Protein AF-A0A935UKF0-F1 (afdb_monomer_lite)

Structure (mmCIF, N/CA/C/O backbone):
data_AF-A0A935UKF0-F1
#
_entry.id   AF-A0A935UKF0-F1
#
loop_
_atom_site.group_PDB
_atom_site.id
_atom_site.type_symbol
_atom_site.label_atom_id
_atom_site.label_alt_id
_atom_site.label_comp_id
_atom_site.label_asym_id
_atom_site.label_entity_id
_atom_site.label_seq_id
_atom_site.pdbx_PDB_ins_code
_atom_site.Cartn_x
_atom_site.Cartn_y
_atom_site.Cartn_z
_atom_site.occupancy
_atom_site.B_iso_or_equiv
_atom_site.auth_seq_id
_atom_site.auth_comp_id
_atom_site.auth_asym_id
_atom_site.auth_atom_id
_atom_site.pdbx_PDB_model_num
ATOM 1 N N . MET A 1 1 ? -25.112 -33.220 11.687 1.00 49.53 1 MET A N 1
ATOM 2 C CA . MET A 1 1 ? -23.723 -33.730 11.800 1.00 49.53 1 MET A CA 1
ATOM 3 C C . MET A 1 1 ? -22.913 -33.576 10.509 1.00 49.53 1 MET A C 1
ATOM 5 O O . MET A 1 1 ? -21.851 -32.981 10.570 1.00 49.53 1 MET A O 1
ATOM 9 N N . LYS A 1 2 ? -23.412 -33.988 9.329 1.00 42.06 2 LYS A N 1
ATOM 10 C CA . LYS A 1 2 ? -22.682 -33.832 8.045 1.00 42.06 2 LYS A CA 1
ATOM 11 C C . LYS A 1 2 ? -22.364 -32.373 7.648 1.00 42.06 2 LYS A C 1
ATOM 13 O O . LYS A 1 2 ? -21.306 -32.111 7.097 1.00 42.06 2 LYS A O 1
ATOM 18 N N . LYS A 1 3 ? -23.234 -31.410 7.989 1.00 45.66 3 LYS A N 1
ATOM 19 C CA . LYS A 1 3 ? -23.000 -29.974 7.721 1.00 45.66 3 LYS A CA 1
ATOM 20 C C . LYS A 1 3 ? -21.900 -29.343 8.595 1.00 45.66 3 LYS A C 1
ATOM 22 O O . LYS A 1 3 ? -21.241 -28.425 8.132 1.00 45.66 3 LYS A O 1
ATOM 27 N N . LEU A 1 4 ? -21.671 -29.855 9.813 1.00 49.69 4 LEU A N 1
ATOM 28 C CA . LEU A 1 4 ? -20.559 -29.408 10.669 1.00 49.69 4 LEU A CA 1
ATOM 29 C C . LEU A 1 4 ? -19.213 -29.979 10.201 1.00 49.69 4 LEU A C 1
ATOM 31 O O . LEU A 1 4 ? -18.204 -29.288 10.272 1.00 49.69 4 LEU A O 1
ATOM 35 N N . ALA A 1 5 ? -19.203 -31.204 9.667 1.00 51.34 5 ALA A N 1
ATOM 36 C CA . ALA A 1 5 ? -17.989 -31.825 9.138 1.00 51.34 5 ALA A CA 1
ATOM 37 C C . ALA A 1 5 ? -17.421 -31.063 7.924 1.00 51.34 5 ALA A C 1
ATOM 39 O O . ALA A 1 5 ? -16.214 -30.871 7.835 1.00 51.34 5 ALA A O 1
ATOM 40 N N . ASN A 1 6 ? -18.283 -30.544 7.040 1.00 47.84 6 ASN A N 1
ATOM 41 C CA . ASN A 1 6 ? -17.842 -29.741 5.892 1.00 47.84 6 ASN A CA 1
ATOM 42 C C . ASN A 1 6 ? -17.258 -28.375 6.297 1.00 47.84 6 ASN 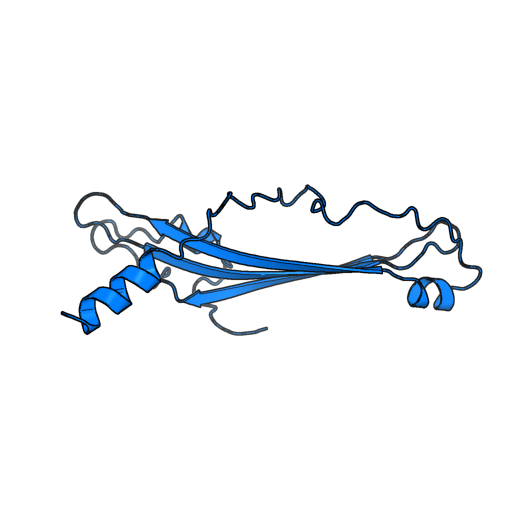A C 1
ATOM 44 O O . ASN A 1 6 ? -16.395 -27.857 5.595 1.00 47.84 6 ASN A O 1
ATOM 48 N N . LEU A 1 7 ? -17.691 -27.807 7.429 1.00 48.62 7 LEU A N 1
ATOM 49 C CA . LEU A 1 7 ? -17.142 -26.553 7.952 1.00 48.62 7 LEU A CA 1
ATOM 50 C C . LEU A 1 7 ? -15.739 -26.758 8.551 1.00 48.62 7 LEU A C 1
ATOM 52 O O . LEU A 1 7 ? -14.872 -25.906 8.383 1.00 48.62 7 LEU A O 1
ATOM 56 N N . LEU A 1 8 ? -15.486 -27.915 9.176 1.00 50.19 8 LEU A N 1
ATOM 57 C CA . LEU A 1 8 ? -14.157 -28.278 9.681 1.00 50.19 8 LEU A CA 1
ATOM 58 C C . LEU A 1 8 ? -13.141 -28.558 8.563 1.00 50.19 8 LEU A C 1
ATOM 60 O O . LEU A 1 8 ? -11.967 -28.232 8.718 1.00 50.19 8 LEU A O 1
ATOM 64 N N . ILE A 1 9 ? -13.577 -29.113 7.429 1.00 53.03 9 ILE A N 1
ATOM 65 C CA . ILE A 1 9 ? -12.684 -29.403 6.294 1.00 53.03 9 ILE A CA 1
ATOM 66 C C . ILE A 1 9 ? -12.180 -28.106 5.636 1.00 53.03 9 ILE A C 1
ATOM 68 O O . ILE A 1 9 ? -11.014 -28.038 5.249 1.00 53.03 9 ILE A O 1
ATOM 72 N N . LEU A 1 10 ? -12.998 -27.044 5.594 1.00 49.62 10 LEU A N 1
ATOM 73 C CA . LEU A 1 10 ? -12.545 -25.725 5.128 1.00 49.62 10 LEU A CA 1
ATOM 74 C C . LEU A 1 10 ? -11.525 -25.066 6.073 1.00 49.62 10 LEU A C 1
ATOM 76 O O . LEU A 1 10 ? -10.659 -24.342 5.594 1.00 49.62 10 LEU A O 1
ATOM 80 N N . LEU A 1 11 ? -11.582 -25.331 7.385 1.00 50.59 11 LEU A N 1
ATOM 81 C CA . LEU A 1 11 ? -10.590 -24.815 8.341 1.00 50.59 11 LEU A CA 1
ATOM 82 C C . LEU A 1 11 ? -9.249 -25.568 8.295 1.00 50.59 11 LEU A C 1
ATOM 84 O O . LEU A 1 11 ? -8.231 -25.007 8.685 1.00 50.59 11 LEU A O 1
ATOM 88 N N . SER A 1 12 ? -9.230 -26.816 7.818 1.00 47.66 12 SER A N 1
ATOM 89 C CA . SER A 1 12 ? -8.003 -27.628 7.713 1.00 47.66 12 SER A CA 1
ATOM 90 C C . SER A 1 12 ? -7.153 -27.355 6.463 1.00 47.66 12 SER A C 1
ATOM 92 O O . SER A 1 12 ? -6.087 -27.942 6.305 1.00 47.66 12 SER A O 1
ATOM 94 N N . LEU A 1 13 ? -7.609 -26.461 5.582 1.00 46.12 13 LEU A N 1
ATOM 95 C CA . LEU A 1 13 ? -6.901 -26.003 4.382 1.00 46.12 13 LEU A CA 1
ATOM 96 C C . LEU A 1 13 ? -6.170 -24.675 4.627 1.00 46.12 13 LEU A C 1
ATOM 98 O O . LEU A 1 13 ? -6.063 -23.851 3.723 1.00 46.12 13 LEU A O 1
ATOM 102 N N . SER A 1 14 ? -5.662 -24.442 5.838 1.00 48.00 14 SER A N 1
ATOM 103 C CA . SER A 1 14 ? -4.669 -23.394 6.052 1.00 48.00 14 SER A CA 1
ATOM 104 C C . SER A 1 14 ? -3.390 -23.809 5.315 1.00 48.00 14 SER A C 1
ATOM 106 O O . SER A 1 14 ? -2.728 -24.761 5.738 1.00 48.00 14 SER A O 1
ATOM 108 N N . PRO A 1 15 ? -3.003 -23.153 4.201 1.00 51.44 15 PRO A N 1
ATOM 109 C CA . PRO A 1 15 ? -1.641 -23.322 3.737 1.00 51.44 15 PRO A CA 1
ATOM 110 C C . PRO A 1 15 ? -0.746 -22.875 4.892 1.00 51.44 15 PRO A C 1
ATOM 112 O O . PRO A 1 15 ? -1.078 -21.934 5.614 1.00 51.44 15 PRO A O 1
ATOM 115 N N . PHE A 1 16 ? 0.371 -23.560 5.096 1.00 44.97 16 PHE A N 1
ATOM 116 C CA . PHE A 1 16 ? 1.455 -23.036 5.908 1.00 44.97 16 PHE A CA 1
ATOM 117 C C . PHE A 1 16 ? 1.824 -21.666 5.326 1.00 44.97 16 PHE A C 1
ATOM 119 O O . PHE A 1 16 ? 2.534 -21.580 4.325 1.00 44.97 16 PHE A O 1
ATOM 126 N N . ILE A 1 17 ? 1.266 -20.594 5.894 1.00 43.56 17 ILE A N 1
ATOM 127 C CA . ILE A 1 17 ? 1.603 -19.223 5.537 1.00 43.56 17 ILE A CA 1
ATOM 128 C C . ILE A 1 17 ? 2.983 -18.998 6.149 1.00 43.56 17 ILE A C 1
ATOM 130 O O . ILE A 1 17 ? 3.121 -18.452 7.240 1.00 43.56 17 ILE A O 1
ATOM 134 N N . SER A 1 18 ? 4.029 -19.471 5.467 1.00 52.28 18 SER A N 1
ATOM 135 C CA . SER A 1 18 ? 5.337 -18.845 5.613 1.00 52.28 18 SER A CA 1
ATOM 136 C C . SER A 1 18 ? 5.113 -17.368 5.341 1.00 52.28 18 SER A C 1
ATOM 138 O O . SER A 1 18 ? 4.559 -17.016 4.297 1.00 52.28 18 SER A O 1
ATOM 140 N N . ALA A 1 19 ? 5.488 -16.514 6.290 1.00 46.88 19 ALA A N 1
ATOM 141 C CA . ALA A 1 19 ? 5.460 -15.080 6.083 1.00 46.88 19 ALA A CA 1
ATOM 142 C C . ALA A 1 19 ? 6.248 -14.781 4.800 1.00 46.88 19 ALA A C 1
ATOM 144 O O . ALA A 1 19 ? 7.467 -14.939 4.761 1.00 46.88 19 ALA A O 1
ATOM 145 N N . GLN A 1 20 ? 5.547 -14.402 3.730 1.00 53.25 20 GLN A N 1
ATOM 146 C CA . GLN A 1 20 ? 6.170 -13.891 2.514 1.00 53.25 20 GLN A CA 1
ATOM 147 C C . GLN A 1 20 ? 6.585 -12.446 2.796 1.00 53.25 20 GLN A C 1
ATOM 149 O O . GLN A 1 20 ? 6.001 -11.493 2.281 1.00 53.25 20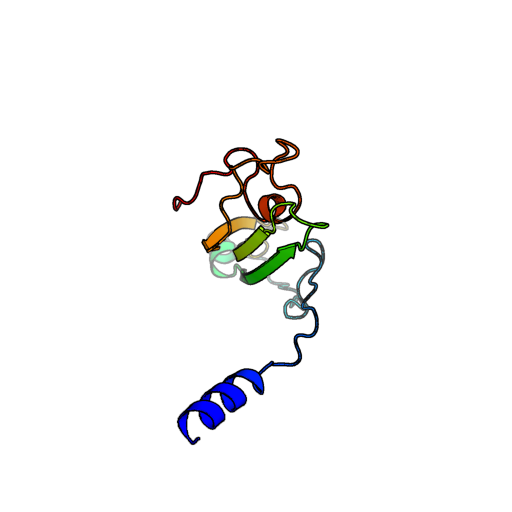 GLN A O 1
ATOM 154 N N . HIS A 1 21 ? 7.554 -12.283 3.697 1.00 46.34 21 HIS A N 1
ATOM 155 C CA . HIS A 1 21 ? 8.212 -11.007 3.914 1.00 46.34 21 HIS A CA 1
ATOM 156 C C . HIS A 1 21 ? 9.223 -10.826 2.790 1.00 46.34 21 HIS A C 1
ATOM 158 O O . HIS A 1 21 ? 10.318 -11.376 2.827 1.00 46.34 21 HIS A O 1
ATOM 164 N N . GLN A 1 22 ? 8.805 -10.106 1.756 1.00 51.03 22 GLN A N 1
ATOM 165 C CA . GLN A 1 22 ? 9.729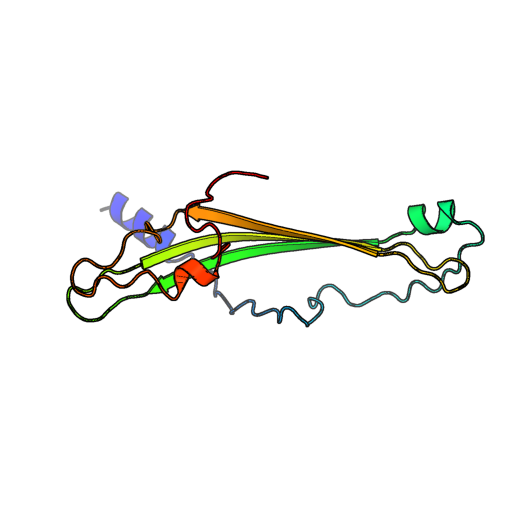 -9.506 0.810 1.00 51.03 22 GLN A CA 1
ATOM 166 C C . GLN A 1 22 ? 9.937 -8.066 1.274 1.00 51.03 22 GLN A C 1
ATOM 168 O O . GLN A 1 22 ? 8.994 -7.263 1.208 1.00 51.03 22 GLN A O 1
ATOM 173 N N . GLU A 1 23 ? 11.144 -7.768 1.763 1.00 51.00 23 GLU A N 1
ATOM 174 C CA . GLU A 1 23 ? 11.591 -6.402 2.041 1.00 51.00 23 GLU A CA 1
ATOM 175 C C . GLU A 1 23 ? 11.270 -5.523 0.828 1.00 51.00 23 GLU A C 1
ATOM 177 O O . GLU A 1 23 ? 11.528 -5.912 -0.312 1.00 51.00 23 GLU A O 1
ATOM 182 N N . VAL A 1 24 ? 10.712 -4.329 1.050 1.00 46.66 24 VAL A N 1
ATOM 183 C CA . VAL A 1 24 ? 10.351 -3.403 -0.046 1.00 46.66 24 VAL A CA 1
ATOM 184 C C . VAL A 1 24 ? 11.582 -3.047 -0.894 1.00 46.66 24 VAL A C 1
ATOM 186 O O . VAL A 1 24 ? 11.463 -2.793 -2.091 1.00 46.66 24 VAL A O 1
ATOM 189 N N . ASN A 1 25 ? 12.767 -3.090 -0.278 1.00 46.19 25 ASN A N 1
ATOM 190 C CA . ASN A 1 25 ? 14.051 -2.824 -0.918 1.00 46.19 25 ASN A CA 1
ATOM 191 C C . ASN A 1 25 ? 14.721 -4.072 -1.520 1.00 46.19 25 ASN A C 1
ATOM 193 O O . ASN A 1 25 ? 15.680 -3.931 -2.279 1.00 46.19 25 ASN A O 1
ATOM 197 N N . GLU A 1 26 ? 14.251 -5.284 -1.213 1.00 49.94 26 GLU A N 1
ATOM 198 C CA . GLU A 1 26 ? 14.796 -6.499 -1.815 1.00 49.94 26 GLU A CA 1
ATOM 199 C C . GLU A 1 26 ? 14.024 -6.855 -3.081 1.00 49.94 26 GLU A C 1
ATOM 201 O O . GLU A 1 26 ? 12.803 -7.025 -3.083 1.00 49.94 26 GLU A O 1
ATOM 206 N N . LYS A 1 27 ? 14.764 -7.043 -4.174 1.00 54.00 27 LYS A N 1
ATOM 207 C CA . LYS A 1 27 ? 14.214 -7.592 -5.414 1.00 54.00 27 LYS A CA 1
ATOM 208 C C . LYS A 1 27 ? 13.680 -9.009 -5.123 1.00 54.00 27 LYS A C 1
ATOM 210 O O . LYS A 1 27 ? 14.437 -9.809 -4.571 1.00 54.00 27 LYS A O 1
ATOM 215 N N . PRO A 1 28 ? 12.425 -9.353 -5.474 1.00 55.50 28 PRO A N 1
ATOM 216 C CA . PRO A 1 28 ? 11.866 -10.663 -5.145 1.00 55.50 28 PRO A CA 1
ATOM 217 C C . PRO A 1 28 ? 12.714 -11.809 -5.708 1.00 55.50 28 PRO A C 1
ATOM 219 O O . PRO A 1 28 ? 13.293 -11.683 -6.780 1.00 55.50 28 PRO A O 1
ATOM 222 N N . GLY A 1 29 ? 12.784 -12.957 -5.028 1.00 53.88 29 GLY A N 1
ATOM 223 C CA . GLY A 1 29 ? 13.657 -14.078 -5.436 1.00 53.88 29 GLY A CA 1
ATOM 224 C C . GLY A 1 29 ? 13.418 -14.631 -6.857 1.00 53.88 29 GLY A C 1
ATOM 225 O O . GLY A 1 29 ? 14.298 -15.266 -7.434 1.00 53.88 29 GLY A O 1
ATOM 226 N N . LEU A 1 30 ? 12.262 -14.333 -7.465 1.00 49.38 30 LEU A N 1
ATOM 227 C CA . LEU A 1 30 ? 11.945 -14.608 -8.877 1.00 49.38 30 LEU A CA 1
ATOM 228 C C . LEU A 1 30 ? 12.735 -13.733 -9.879 1.00 49.38 30 LEU A C 1
ATOM 230 O O . LEU A 1 30 ? 12.658 -13.956 -11.084 1.00 49.38 30 LEU A O 1
ATOM 234 N N . TRP A 1 31 ? 13.497 -12.751 -9.394 1.00 50.47 31 TRP A N 1
ATOM 235 C CA . TRP A 1 31 ? 14.115 -11.665 -10.158 1.00 50.47 31 TRP A CA 1
ATOM 236 C C . TRP A 1 31 ? 15.632 -11.801 -10.204 1.00 50.47 31 TRP A C 1
ATOM 238 O O . TRP A 1 31 ? 16.376 -10.827 -10.075 1.00 50.47 31 TRP A O 1
ATOM 248 N N . LYS A 1 32 ? 16.111 -13.030 -10.402 1.00 43.25 32 LYS A N 1
ATOM 249 C CA . LYS A 1 32 ? 17.495 -13.242 -10.815 1.00 43.25 32 LYS A CA 1
ATOM 250 C C . LYS A 1 32 ? 17.641 -12.632 -12.210 1.00 43.25 32 LYS A C 1
ATOM 252 O O . LYS A 1 32 ? 17.193 -13.216 -13.196 1.00 43.25 32 LYS A O 1
ATOM 257 N N . GLU A 1 33 ? 18.187 -11.420 -12.268 1.00 53.41 33 GLU A N 1
ATOM 258 C CA . GLU A 1 33 ? 18.473 -10.711 -13.512 1.00 53.41 33 GLU A CA 1
ATOM 259 C C . GLU A 1 33 ? 19.242 -11.641 -14.454 1.00 53.41 33 GLU A C 1
ATOM 261 O O . GLU A 1 33 ? 20.335 -12.115 -14.143 1.00 53.41 33 GLU A O 1
ATOM 266 N N . LYS A 1 34 ? 18.683 -11.890 -15.639 1.00 50.34 34 LYS A N 1
ATOM 267 C CA . LYS A 1 34 ? 19.544 -12.124 -16.794 1.00 50.34 34 LYS A CA 1
ATOM 268 C C . LYS A 1 34 ? 20.148 -10.766 -17.119 1.00 50.34 34 LYS A C 1
ATOM 270 O O . LYS A 1 34 ? 19.398 -9.852 -17.464 1.00 50.34 34 LYS A O 1
ATOM 275 N N . GLU A 1 35 ? 21.469 -10.635 -17.018 1.00 52.12 35 GLU A N 1
ATOM 276 C CA . GLU A 1 35 ? 22.170 -9.496 -17.607 1.00 52.12 35 GLU A CA 1
ATOM 277 C C . GLU A 1 35 ? 21.739 -9.386 -19.075 1.00 52.12 35 GLU A C 1
ATOM 279 O O . GLU A 1 35 ? 22.085 -10.216 -19.918 1.00 52.12 35 GLU A O 1
ATOM 284 N N . ASN A 1 36 ? 20.924 -8.382 -19.394 1.00 56.78 36 ASN A N 1
ATOM 285 C CA . ASN A 1 36 ? 20.573 -8.076 -20.772 1.00 56.78 36 ASN A CA 1
ATOM 286 C C . ASN A 1 36 ? 21.736 -7.285 -21.384 1.00 56.78 36 ASN A C 1
ATOM 288 O O . ASN A 1 36 ? 21.681 -6.062 -21.509 1.00 56.78 36 ASN A O 1
ATOM 292 N N . ILE A 1 37 ? 22.810 -7.993 -21.748 1.00 55.22 37 ILE A N 1
ATOM 293 C CA . ILE A 1 37 ? 24.006 -7.441 -22.411 1.00 55.22 37 ILE A CA 1
ATOM 294 C C . ILE A 1 37 ? 23.734 -7.187 -23.909 1.00 55.22 37 ILE A C 1
ATOM 296 O O . ILE A 1 37 ? 24.510 -7.570 -24.779 1.00 55.22 37 ILE A O 1
ATOM 300 N N . ALA A 1 38 ? 22.602 -6.569 -24.248 1.00 58.16 38 ALA A N 1
ATOM 301 C CA . ALA A 1 38 ? 22.288 -6.199 -25.625 1.00 58.16 38 ALA A CA 1
ATOM 302 C C . ALA A 1 38 ? 22.204 -4.675 -25.741 1.00 58.16 38 ALA A C 1
ATOM 304 O O . ALA A 1 38 ? 21.153 -4.081 -25.486 1.00 58.16 38 ALA A O 1
ATOM 305 N N . ASP A 1 39 ? 23.315 -4.043 -26.127 1.00 58.59 39 ASP A N 1
ATOM 306 C CA . ASP A 1 39 ? 23.321 -2.625 -26.487 1.00 58.59 39 ASP A CA 1
ATOM 307 C C . ASP A 1 39 ? 22.519 -2.431 -27.781 1.00 58.59 39 ASP A C 1
ATOM 309 O O . ASP A 1 39 ? 22.725 -3.104 -28.797 1.00 58.59 39 ASP A O 1
ATOM 313 N N . SER A 1 40 ? 21.519 -1.558 -27.716 1.00 65.19 40 SER A N 1
ATOM 314 C CA . SER A 1 40 ? 20.614 -1.307 -28.828 1.00 65.19 40 SER A CA 1
ATOM 315 C C . SER A 1 40 ? 21.180 -0.241 -29.749 1.00 65.19 40 SER A C 1
ATOM 317 O O . SER A 1 40 ? 21.509 0.851 -29.308 1.00 65.19 40 SER A O 1
ATOM 319 N N . THR A 1 41 ? 21.203 -0.500 -31.056 1.00 78.81 41 THR A N 1
ATOM 320 C CA . THR A 1 41 ? 21.609 0.505 -32.051 1.00 78.81 41 THR A CA 1
ATOM 321 C C . THR A 1 41 ? 20.527 1.562 -32.314 1.00 78.81 41 THR A C 1
ATOM 323 O O . THR A 1 41 ? 20.813 2.587 -32.929 1.00 78.81 41 THR A O 1
ATOM 326 N N . SER A 1 42 ? 19.292 1.364 -31.824 1.00 87.75 42 SER A N 1
ATOM 327 C CA . SER A 1 42 ? 18.188 2.329 -31.938 1.00 87.75 42 SER A CA 1
ATOM 328 C C . SER A 1 42 ? 17.314 2.404 -30.681 1.00 87.75 42 SER A C 1
ATOM 330 O O . SER A 1 42 ? 17.128 1.410 -29.972 1.00 87.75 42 SER A O 1
ATOM 332 N N . LEU A 1 43 ? 16.721 3.582 -30.446 1.00 86.31 43 LEU A N 1
ATOM 333 C CA . LEU A 1 43 ? 15.821 3.843 -29.318 1.00 86.31 43 LEU A CA 1
ATOM 334 C C . LEU A 1 43 ? 14.580 2.938 -29.359 1.00 86.31 43 LEU A C 1
ATOM 336 O O . LEU A 1 43 ? 14.240 2.309 -28.363 1.00 86.31 43 LEU A O 1
ATOM 340 N N . LEU A 1 44 ? 13.947 2.787 -30.528 1.00 89.19 44 LEU A N 1
ATOM 341 C CA . LEU A 1 44 ? 12.798 1.889 -30.696 1.00 89.19 44 LEU A CA 1
ATOM 342 C C . LEU A 1 44 ? 13.140 0.446 -30.301 1.00 89.19 44 LEU A C 1
ATOM 344 O O . LEU A 1 44 ? 12.334 -0.241 -29.675 1.00 89.19 44 LEU A O 1
ATOM 348 N N . SER A 1 45 ? 14.342 -0.017 -30.651 1.00 87.31 45 SER A N 1
ATOM 349 C CA . SER A 1 45 ? 14.786 -1.359 -30.292 1.00 87.31 45 SER A CA 1
ATOM 350 C C . SER A 1 45 ? 15.021 -1.515 -28.789 1.00 87.31 45 SER A C 1
ATOM 352 O O . SER A 1 45 ? 14.806 -2.609 -28.270 1.00 87.31 45 SER A O 1
ATOM 354 N N . ALA A 1 46 ? 15.423 -0.448 -28.094 1.00 89.38 46 ALA A N 1
ATOM 355 C CA . ALA A 1 46 ? 15.569 -0.450 -26.643 1.00 89.38 46 ALA A CA 1
ATOM 356 C C . ALA A 1 46 ? 14.214 -0.575 -25.929 1.00 89.38 46 ALA A C 1
ATOM 358 O O . ALA A 1 46 ? 14.094 -1.342 -24.977 1.00 89.38 46 ALA A O 1
ATOM 359 N N . PHE A 1 47 ? 13.173 0.099 -26.431 1.00 91.31 47 PHE A N 1
ATOM 360 C CA . PHE A 1 47 ? 11.806 -0.048 -25.916 1.00 91.31 47 PHE A CA 1
ATOM 361 C C . PHE A 1 47 ? 11.222 -1.438 -26.195 1.00 91.31 47 PHE A C 1
ATOM 363 O O . PHE A 1 47 ? 10.682 -2.066 -25.290 1.00 91.31 47 PHE A O 1
ATOM 370 N N . LYS A 1 48 ? 11.371 -1.963 -27.420 1.00 90.56 48 LYS A N 1
ATOM 371 C CA . LYS A 1 48 ? 10.857 -3.300 -27.781 1.00 90.56 48 LYS A CA 1
ATOM 372 C C . LYS A 1 48 ? 11.493 -4.438 -26.982 1.00 90.56 48 LYS A C 1
ATOM 374 O O . LYS A 1 48 ? 10.856 -5.464 -26.783 1.00 90.56 48 LYS A O 1
ATOM 379 N N . ARG A 1 49 ? 12.747 -4.267 -26.560 1.00 90.00 49 ARG A N 1
ATOM 380 C CA . ARG A 1 49 ? 13.484 -5.227 -25.724 1.00 90.00 49 ARG A CA 1
ATOM 381 C C . ARG A 1 49 ? 13.410 -4.913 -24.233 1.00 90.00 49 ARG A C 1
ATOM 383 O O . ARG A 1 49 ? 14.175 -5.480 -23.459 1.00 90.00 49 ARG A O 1
ATOM 390 N N . GLY A 1 50 ? 12.539 -3.989 -23.840 1.00 88.75 50 GLY A N 1
ATOM 391 C CA . GLY A 1 50 ? 12.329 -3.686 -22.439 1.00 88.75 50 GLY A CA 1
ATOM 392 C C . GLY A 1 50 ? 11.741 -4.867 -21.668 1.00 88.75 50 GLY A C 1
ATOM 393 O O . GLY A 1 50 ? 11.167 -5.796 -22.239 1.00 88.75 50 GLY A O 1
ATOM 394 N N . HIS A 1 51 ? 11.889 -4.818 -20.353 1.00 91.00 51 HIS A N 1
ATOM 395 C CA . HIS A 1 51 ? 11.383 -5.805 -19.420 1.00 91.00 51 HIS A CA 1
ATOM 396 C C . HIS A 1 51 ? 10.217 -5.210 -18.632 1.00 91.00 51 HIS A C 1
ATOM 398 O O . HIS A 1 51 ? 10.351 -4.148 -18.026 1.00 91.00 51 HIS A O 1
ATOM 404 N N . VAL A 1 52 ? 9.070 -5.890 -18.660 1.00 91.75 52 VAL A N 1
ATOM 405 C CA . VAL A 1 52 ? 7.938 -5.603 -17.773 1.00 91.75 52 VAL A CA 1
ATOM 406 C C . VAL A 1 52 ? 7.992 -6.575 -16.616 1.00 91.75 52 VAL A C 1
ATOM 408 O O . VAL A 1 52 ? 8.232 -7.768 -16.803 1.00 91.75 52 VAL A O 1
ATOM 411 N N . SER A 1 53 ? 7.726 -6.063 -15.430 1.00 88.31 53 SER A N 1
ATOM 412 C CA . SER A 1 53 ? 7.826 -6.826 -14.212 1.00 88.31 53 SER A CA 1
ATOM 413 C C . SER A 1 53 ? 6.844 -6.294 -13.174 1.00 88.31 53 SER A C 1
ATOM 415 O O . SER A 1 53 ? 6.410 -5.143 -13.231 1.00 88.31 53 SER A O 1
ATOM 417 N N . GLY A 1 54 ? 6.414 -7.145 -12.250 1.00 87.56 54 GLY A N 1
ATOM 418 C CA . GLY A 1 54 ? 5.413 -6.741 -11.277 1.00 87.56 54 GLY A CA 1
ATOM 419 C C . GLY A 1 54 ? 5.128 -7.793 -10.224 1.00 87.56 54 GLY A C 1
ATOM 420 O O . GLY A 1 54 ? 5.598 -8.927 -10.306 1.00 87.56 54 GLY A O 1
ATOM 421 N N . HIS A 1 55 ? 4.372 -7.389 -9.212 1.00 87.06 55 HIS A N 1
ATOM 422 C CA . HIS A 1 55 ? 3.943 -8.252 -8.123 1.00 87.06 55 HIS A CA 1
ATOM 423 C C . HIS A 1 55 ? 2.578 -7.813 -7.597 1.00 87.06 55 HIS A C 1
ATOM 425 O O . HIS A 1 55 ? 2.203 -6.646 -7.702 1.00 87.06 55 HIS A O 1
ATOM 431 N N . PHE A 1 56 ? 1.872 -8.759 -6.987 1.00 89.06 56 PHE A N 1
ATOM 432 C CA . PHE A 1 56 ? 0.629 -8.526 -6.265 1.00 89.06 56 PHE A CA 1
ATOM 433 C C . PHE A 1 56 ? 0.812 -8.986 -4.822 1.00 89.06 56 PHE A C 1
ATOM 435 O O . PHE A 1 56 ? 1.525 -9.954 -4.556 1.00 89.06 56 PHE A O 1
ATOM 442 N N . ARG A 1 57 ? 0.174 -8.285 -3.891 1.00 88.12 57 ARG A N 1
ATOM 443 C CA . ARG A 1 57 ? 0.212 -8.563 -2.461 1.00 88.12 57 ARG A CA 1
ATOM 444 C C . ARG A 1 57 ? -1.199 -8.481 -1.903 1.00 88.12 57 ARG A C 1
ATOM 446 O O . ARG A 1 57 ? -1.917 -7.517 -2.146 1.00 88.12 57 ARG A O 1
ATOM 453 N N . TYR A 1 58 ? -1.557 -9.481 -1.115 1.00 92.44 58 TYR A N 1
ATOM 454 C CA . TYR A 1 58 ? -2.673 -9.413 -0.187 1.00 92.44 58 TYR A CA 1
ATOM 455 C C . TYR A 1 58 ? -2.110 -9.366 1.231 1.00 92.44 58 TYR A C 1
ATOM 457 O O . TYR A 1 58 ? -1.170 -10.101 1.539 1.00 92.44 58 TYR A O 1
ATOM 465 N N . TYR A 1 59 ? -2.663 -8.502 2.074 1.00 92.88 59 TYR A N 1
ATOM 466 C CA . TYR A 1 59 ? -2.253 -8.370 3.463 1.00 92.88 59 TYR A CA 1
ATOM 467 C C . TYR A 1 59 ? -3.475 -8.225 4.367 1.00 92.88 59 TYR A C 1
ATOM 469 O O . TYR A 1 59 ? -4.324 -7.363 4.145 1.00 92.88 59 TYR A O 1
ATOM 477 N N . PHE A 1 60 ? -3.539 -9.069 5.394 1.00 95.00 60 PHE A N 1
ATOM 478 C CA . PHE A 1 60 ? -4.553 -9.011 6.439 1.00 95.00 60 PHE A CA 1
ATOM 479 C C . PHE A 1 60 ? -3.906 -8.565 7.749 1.00 95.00 60 PHE A C 1
ATOM 481 O O . PHE A 1 60 ? -2.888 -9.127 8.155 1.00 95.00 60 PHE A O 1
ATOM 488 N N . MET A 1 61 ? -4.511 -7.582 8.411 1.00 96.31 61 MET A N 1
ATOM 489 C CA . MET A 1 61 ? -4.117 -7.109 9.737 1.00 96.31 61 MET A CA 1
ATOM 490 C C . MET A 1 61 ? -5.328 -7.119 10.661 1.00 96.31 61 MET A C 1
ATOM 492 O O . MET A 1 61 ? -6.428 -6.773 10.233 1.00 96.31 61 MET A O 1
ATOM 496 N N . ALA A 1 62 ? -5.120 -7.492 11.919 1.00 96.06 62 ALA A N 1
ATOM 497 C CA . ALA A 1 62 ? -6.113 -7.325 12.966 1.00 96.06 62 ALA A CA 1
ATOM 498 C C . ALA A 1 62 ? -5.441 -7.034 14.307 1.00 96.06 62 ALA A C 1
ATOM 500 O O . ALA A 1 62 ? -4.437 -7.662 14.653 1.00 96.06 62 ALA A O 1
ATOM 501 N N . THR A 1 63 ? -6.045 -6.132 15.072 1.00 95.50 63 THR A N 1
ATOM 502 C CA . THR A 1 63 ? -5.608 -5.730 16.406 1.00 95.50 63 THR A CA 1
ATOM 503 C C . THR A 1 63 ? -6.717 -6.009 17.408 1.00 95.50 63 THR A C 1
ATOM 505 O O . THR A 1 63 ? -7.831 -5.505 17.266 1.00 95.50 63 THR A O 1
ATOM 508 N N . GLN A 1 64 ? -6.376 -6.777 18.444 1.00 95.12 64 GLN A N 1
ATOM 509 C CA . GLN A 1 64 ? -7.199 -6.955 19.639 1.00 95.12 64 GLN A CA 1
ATOM 510 C C . GLN A 1 64 ? -6.705 -5.992 20.720 1.00 95.12 64 GLN A C 1
ATOM 512 O O . GLN A 1 64 ? -5.558 -6.084 21.169 1.00 95.12 64 GLN A O 1
ATOM 517 N N . ASN A 1 65 ? -7.545 -5.044 21.113 1.00 92.81 65 ASN A N 1
ATOM 518 C CA . ASN A 1 65 ? -7.252 -4.050 22.129 1.00 92.81 65 ASN A CA 1
ATOM 519 C C . ASN A 1 65 ? -7.698 -4.525 23.522 1.00 92.81 65 ASN A C 1
ATOM 521 O O . ASN A 1 65 ? -8.436 -5.489 23.704 1.00 92.81 65 ASN A O 1
ATOM 525 N N . LYS A 1 66 ? -7.182 -3.864 24.563 1.00 95.06 66 LYS A N 1
ATOM 526 C CA . LYS A 1 66 ? -7.419 -4.273 25.952 1.00 95.06 66 LYS A CA 1
ATOM 527 C C . LYS A 1 66 ? -8.847 -3.948 26.403 1.00 95.06 66 LYS A C 1
ATOM 529 O O . LYS A 1 66 ? -9.226 -2.781 26.431 1.00 95.06 66 LYS A O 1
ATOM 534 N N . GLY A 1 67 ? -9.550 -4.943 26.942 1.00 93.88 67 GLY A N 1
ATOM 535 C CA . GLY A 1 67 ? -10.856 -4.744 27.580 1.00 93.88 67 GLY A CA 1
ATOM 536 C C . GLY A 1 67 ? -11.907 -4.329 26.556 1.00 93.88 67 GLY A C 1
ATOM 537 O O . GLY A 1 67 ? -11.967 -4.920 25.489 1.00 93.88 67 GLY A O 1
ATOM 538 N N . ASP A 1 68 ? -12.696 -3.297 26.857 1.00 92.50 68 ASP A N 1
ATOM 539 C CA . ASP A 1 68 ? -13.749 -2.822 25.941 1.00 92.50 68 ASP A CA 1
ATOM 540 C C . ASP A 1 68 ? -13.272 -1.673 25.028 1.00 92.50 68 ASP A C 1
ATOM 542 O O . ASP A 1 68 ? -14.036 -0.762 24.706 1.00 92.50 68 ASP A O 1
ATOM 546 N N . LEU A 1 69 ? -11.982 -1.665 24.683 1.00 94.38 69 LEU A N 1
ATOM 547 C CA . LEU A 1 69 ? -11.464 -0.832 23.599 1.00 94.38 69 LEU A CA 1
ATOM 548 C C . LEU A 1 69 ? -11.844 -1.455 22.252 1.00 94.38 69 LEU A C 1
ATOM 550 O O . LEU A 1 69 ? -11.994 -2.666 22.133 1.00 94.38 69 LEU A O 1
ATOM 554 N N . THR A 1 70 ? -11.989 -0.616 21.236 1.00 93.94 70 THR A N 1
ATOM 555 C CA . THR A 1 70 ? -12.443 -1.031 19.906 1.00 93.94 70 THR A CA 1
ATOM 556 C C . THR A 1 70 ? -11.386 -1.887 19.210 1.00 93.94 70 THR A C 1
ATOM 558 O O . THR A 1 70 ? -10.241 -1.461 19.074 1.00 93.94 70 THR A O 1
ATOM 561 N N . ASP A 1 71 ? -11.770 -3.065 18.728 1.00 94.62 71 ASP A N 1
ATOM 562 C CA . ASP A 1 71 ? -10.926 -3.923 17.893 1.00 94.62 71 ASP A CA 1
ATOM 563 C C . ASP A 1 71 ? -11.023 -3.536 16.416 1.00 94.62 71 ASP A C 1
ATOM 565 O O . ASP A 1 71 ? -12.066 -3.086 15.930 1.00 94.62 71 ASP A O 1
ATOM 569 N N . TYR A 1 72 ? -9.937 -3.750 15.678 1.00 95.00 72 TYR A N 1
ATOM 570 C CA . TYR A 1 72 ? -9.853 -3.369 14.272 1.00 95.00 72 TYR A CA 1
ATOM 571 C C . TYR A 1 72 ? -9.322 -4.509 13.415 1.00 95.00 72 TYR A C 1
ATOM 573 O O . TYR A 1 72 ? -8.530 -5.335 13.865 1.00 95.00 72 TYR A O 1
ATOM 581 N N . TYR A 1 73 ? -9.758 -4.538 12.158 1.00 95.81 73 TYR A N 1
ATOM 582 C CA . TYR A 1 73 ? -9.168 -5.376 11.127 1.00 95.81 73 TYR A CA 1
ATOM 583 C C . TYR A 1 73 ? -9.124 -4.640 9.790 1.00 95.81 73 TYR A C 1
ATOM 585 O O . TYR A 1 73 ? -9.936 -3.747 9.528 1.00 95.81 73 TYR A O 1
ATOM 593 N N . ALA A 1 74 ? -8.207 -5.057 8.921 1.00 94.81 74 ALA A N 1
ATOM 594 C CA . ALA A 1 74 ? -8.098 -4.561 7.563 1.00 94.81 74 ALA A CA 1
ATOM 595 C C . ALA A 1 74 ? -7.636 -5.628 6.572 1.00 94.81 74 ALA A C 1
ATOM 597 O O . ALA A 1 74 ? -6.775 -6.456 6.870 1.00 94.81 74 ALA A O 1
ATOM 598 N N . ASN A 1 75 ? -8.202 -5.560 5.367 1.00 94.12 75 ASN A N 1
ATOM 599 C CA . ASN A 1 75 ? -7.808 -6.363 4.217 1.00 94.12 75 ASN A CA 1
ATOM 600 C C . ASN A 1 75 ? -7.314 -5.429 3.108 1.00 94.12 75 ASN A C 1
ATOM 602 O O . ASN A 1 75 ? -8.096 -4.675 2.520 1.00 94.12 75 ASN A O 1
ATOM 606 N N . ALA A 1 76 ? -6.019 -5.496 2.816 1.00 92.44 76 ALA A N 1
ATOM 607 C CA . ALA A 1 76 ? -5.375 -4.721 1.769 1.00 92.44 76 ALA A CA 1
ATOM 608 C C . ALA A 1 76 ? -5.008 -5.619 0.582 1.00 92.44 76 ALA A C 1
ATOM 610 O O . ALA A 1 76 ? -4.392 -6.672 0.749 1.00 92.44 76 ALA A O 1
ATOM 611 N N . VAL A 1 77 ? -5.360 -5.187 -0.627 1.00 92.44 77 VAL A N 1
ATOM 612 C CA . VAL A 1 77 ? -4.890 -5.780 -1.886 1.00 92.44 77 VAL A CA 1
ATOM 613 C C . VAL A 1 77 ? -4.125 -4.716 -2.643 1.00 92.44 77 VAL A C 1
ATOM 615 O O . VAL A 1 77 ? -4.666 -3.657 -2.932 1.00 92.44 77 VAL A O 1
ATOM 618 N N . GLY A 1 78 ? -2.881 -4.994 -3.002 1.00 89.31 78 GLY A N 1
ATOM 619 C CA . GLY A 1 78 ? -2.050 -4.057 -3.738 1.00 89.31 78 GLY A CA 1
ATOM 620 C C . GLY A 1 78 ? -1.077 -4.745 -4.673 1.00 89.31 78 GLY A C 1
ATOM 621 O O . GLY A 1 78 ? -1.040 -5.970 -4.788 1.00 89.31 78 GLY A O 1
ATOM 622 N N . GLY A 1 79 ? -0.281 -3.945 -5.357 1.00 87.44 79 GLY A N 1
ATOM 623 C CA . GLY A 1 79 ? 0.726 -4.439 -6.273 1.00 87.44 79 GLY A CA 1
ATOM 624 C C . GLY A 1 79 ? 1.560 -3.320 -6.860 1.00 87.44 79 GLY A C 1
ATOM 625 O O . GLY A 1 79 ? 1.235 -2.141 -6.733 1.00 87.44 79 GLY A O 1
ATOM 626 N N . GLY A 1 80 ? 2.645 -3.715 -7.510 1.00 87.75 80 GLY A N 1
ATOM 627 C CA . GLY A 1 80 ? 3.529 -2.817 -8.236 1.00 87.75 80 GLY A CA 1
ATOM 628 C C . GLY A 1 80 ? 3.795 -3.354 -9.630 1.00 87.75 80 GLY A C 1
ATOM 629 O O . GLY A 1 80 ? 3.978 -4.559 -9.804 1.00 87.75 80 GLY A O 1
ATOM 630 N N . ILE A 1 81 ? 3.841 -2.460 -10.612 1.00 90.31 81 ILE A N 1
ATOM 631 C CA . ILE A 1 81 ? 4.285 -2.755 -11.973 1.00 90.31 81 ILE A CA 1
ATOM 632 C C . ILE A 1 81 ? 5.441 -1.831 -12.338 1.00 90.31 81 ILE A C 1
ATOM 634 O O . ILE A 1 81 ? 5.468 -0.655 -11.968 1.00 90.31 81 ILE A O 1
ATOM 638 N N . ARG A 1 82 ? 6.407 -2.366 -13.073 1.00 92.12 82 ARG A N 1
ATOM 639 C CA . ARG A 1 82 ? 7.576 -1.656 -13.568 1.00 92.12 82 ARG A CA 1
ATOM 640 C C . ARG A 1 82 ? 7.849 -2.064 -15.006 1.00 92.12 82 ARG A C 1
ATOM 642 O O . ARG A 1 82 ? 7.703 -3.224 -15.379 1.00 92.12 82 ARG A O 1
ATOM 649 N N . PHE A 1 83 ? 8.259 -1.097 -15.808 1.00 91.94 83 PHE A N 1
ATOM 650 C CA . PHE A 1 83 ? 8.807 -1.311 -17.134 1.00 91.94 83 PHE A CA 1
ATOM 651 C C . PHE A 1 83 ? 10.172 -0.644 -17.222 1.00 91.94 83 PHE A C 1
ATOM 653 O O . PHE A 1 83 ? 10.318 0.515 -16.837 1.00 91.94 83 PHE A O 1
ATOM 660 N N . GLU A 1 84 ? 11.156 -1.357 -17.755 1.00 93.94 84 GLU A N 1
ATOM 661 C CA . GLU A 1 84 ? 12.505 -0.851 -18.004 1.00 93.94 84 GLU A CA 1
ATOM 662 C C . GLU A 1 84 ? 12.888 -1.117 -19.454 1.00 93.94 84 GLU A C 1
ATOM 664 O O . GLU A 1 84 ? 12.737 -2.235 -19.935 1.00 93.94 84 GLU A O 1
ATOM 669 N N . THR A 1 85 ? 13.411 -0.126 -20.171 1.00 92.62 85 THR A N 1
ATOM 670 C CA . THR A 1 85 ? 13.944 -0.342 -21.522 1.00 92.62 85 THR A CA 1
ATOM 671 C C . THR A 1 85 ? 15.223 -1.181 -21.466 1.00 92.62 85 THR A C 1
ATOM 673 O O . THR A 1 85 ? 15.897 -1.239 -20.439 1.00 92.62 85 THR A O 1
ATOM 676 N N . ALA A 1 86 ? 15.636 -1.783 -22.582 1.00 90.62 86 ALA A N 1
ATOM 677 C CA . ALA A 1 86 ? 17.028 -2.214 -22.723 1.00 90.62 86 ALA A CA 1
ATOM 678 C C . ALA A 1 86 ? 17.965 -0.988 -22.774 1.00 90.62 86 ALA A C 1
ATOM 680 O O . ALA A 1 86 ? 17.511 0.150 -22.946 1.00 90.62 86 ALA A O 1
ATOM 681 N N . LYS A 1 87 ? 19.277 -1.209 -22.638 1.00 89.81 87 LYS A N 1
ATOM 682 C CA . LYS A 1 87 ? 20.264 -0.130 -22.764 1.00 89.81 87 LYS A CA 1
ATOM 683 C C . LYS A 1 87 ? 20.325 0.377 -24.211 1.00 89.81 87 LYS A C 1
ATOM 685 O O . LYS A 1 87 ? 20.315 -0.404 -25.169 1.00 89.81 87 LYS A O 1
ATOM 690 N N . PHE A 1 88 ? 20.393 1.695 -24.354 1.00 87.81 88 PHE A N 1
ATOM 691 C CA . PHE A 1 88 ? 20.701 2.403 -25.591 1.00 87.81 88 PHE A CA 1
ATOM 692 C C . PHE A 1 88 ? 21.894 3.313 -25.320 1.00 87.81 88 PHE A C 1
ATOM 694 O O . PHE A 1 88 ? 21.744 4.304 -24.606 1.00 87.81 88 PHE A O 1
ATOM 701 N N . LYS A 1 89 ? 23.077 2.982 -25.853 1.00 88.56 89 LYS A N 1
ATOM 702 C CA . LYS A 1 89 ? 24.302 3.776 -25.637 1.00 88.56 89 LYS A CA 1
ATOM 703 C C . LYS A 1 89 ? 24.566 4.042 -24.147 1.00 88.56 89 LYS A C 1
ATOM 705 O O . LYS A 1 89 ? 24.801 5.176 -23.738 1.00 88.56 89 LYS A O 1
ATOM 710 N N . ASN A 1 90 ? 24.466 2.993 -23.329 1.00 85.88 90 ASN A N 1
ATOM 711 C CA . ASN A 1 90 ? 24.588 3.030 -21.862 1.00 85.88 90 ASN A CA 1
ATOM 712 C C . ASN A 1 90 ? 23.502 3.812 -21.101 1.00 85.88 90 ASN A C 1
ATOM 714 O O . ASN A 1 90 ? 23.574 3.897 -19.878 1.00 85.88 90 ASN A O 1
ATOM 718 N N . PHE A 1 91 ? 22.475 4.323 -21.780 1.00 88.56 91 PHE A N 1
ATOM 719 C CA . PHE A 1 91 ? 21.312 4.935 -21.147 1.00 88.56 91 PHE A CA 1
ATOM 720 C C . PHE A 1 91 ? 20.148 3.941 -21.035 1.00 88.56 91 PHE A C 1
ATOM 722 O O . PHE A 1 91 ? 19.950 3.106 -21.919 1.00 88.56 91 PHE A O 1
ATOM 729 N N . GLN A 1 92 ? 19.367 4.036 -19.958 1.00 90.44 92 GLN A N 1
ATOM 730 C CA . GLN A 1 92 ? 18.198 3.194 -19.701 1.00 90.44 92 GLN A CA 1
ATOM 731 C C . GLN A 1 92 ? 17.087 4.031 -19.066 1.00 90.44 92 GLN A C 1
ATOM 733 O O . GLN A 1 92 ? 17.355 4.875 -18.214 1.00 90.44 92 GLN A O 1
ATOM 738 N N . LEU A 1 93 ? 15.842 3.775 -19.465 1.00 92.19 93 LEU A N 1
ATOM 739 C CA . LEU A 1 93 ? 14.658 4.396 -18.879 1.00 92.19 93 LEU A CA 1
ATOM 740 C C . LEU A 1 93 ? 13.840 3.352 -18.130 1.00 92.19 93 LEU A C 1
ATOM 742 O O . LEU A 1 93 ? 13.655 2.241 -18.621 1.00 92.19 93 LEU A O 1
ATOM 746 N N . GLY A 1 94 ? 13.319 3.734 -16.967 1.00 92.31 94 GLY A N 1
ATOM 747 C CA . GLY A 1 94 ? 12.402 2.919 -16.183 1.00 92.31 94 GLY A CA 1
ATOM 748 C C . GLY A 1 94 ? 11.208 3.739 -15.713 1.00 92.31 94 GLY A C 1
ATOM 749 O O . GLY A 1 94 ? 11.373 4.879 -15.286 1.00 92.31 94 GLY A O 1
ATOM 750 N N . VAL A 1 95 ? 10.015 3.154 -15.776 1.00 92.62 95 VAL A N 1
ATOM 751 C CA . VAL A 1 95 ? 8.782 3.706 -15.203 1.00 92.62 95 VAL A CA 1
ATOM 752 C C . VAL A 1 95 ? 8.143 2.654 -14.308 1.00 92.62 95 VAL A C 1
ATOM 754 O O . VAL A 1 95 ? 8.146 1.467 -14.634 1.00 92.62 95 VAL A O 1
ATOM 757 N N . SER A 1 96 ? 7.611 3.068 -13.164 1.00 90.19 96 SER A N 1
ATOM 758 C CA . SER A 1 96 ? 6.924 2.171 -12.238 1.00 90.19 96 SER A CA 1
ATOM 759 C C . SER A 1 96 ? 5.766 2.863 -11.545 1.00 90.19 96 SER A C 1
ATOM 761 O O . SER A 1 96 ? 5.794 4.076 -11.351 1.00 90.19 96 SER A O 1
ATOM 763 N N . GLY A 1 97 ? 4.785 2.070 -11.135 1.00 86.81 97 GLY A N 1
ATOM 764 C CA . GLY A 1 97 ? 3.662 2.507 -10.319 1.00 86.81 97 GLY A CA 1
ATOM 765 C C . GLY A 1 97 ? 3.257 1.415 -9.339 1.00 86.81 97 GLY A C 1
ATOM 766 O O . GLY A 1 97 ? 3.502 0.231 -9.580 1.00 86.81 97 GLY A O 1
ATOM 767 N N . PHE A 1 98 ? 2.640 1.825 -8.237 1.00 88.69 98 PHE A N 1
ATOM 768 C CA . PHE A 1 98 ? 2.054 0.932 -7.250 1.00 88.69 98 PHE A CA 1
ATOM 769 C C . PHE A 1 98 ? 0.618 1.354 -6.956 1.00 88.69 98 PHE A C 1
ATOM 771 O O . PHE A 1 98 ? 0.238 2.502 -7.175 1.00 88.69 98 PHE A O 1
ATOM 778 N N . PHE A 1 99 ? -0.174 0.410 -6.471 1.00 87.31 99 PHE A N 1
ATOM 779 C CA . PHE A 1 99 ? -1.533 0.650 -6.011 1.00 87.31 99 PHE A CA 1
ATOM 780 C C . PHE A 1 99 ? -1.809 -0.214 -4.786 1.00 87.31 99 PHE A C 1
ATOM 782 O O . PHE A 1 99 ? -1.277 -1.320 -4.662 1.00 87.31 99 PHE A O 1
ATOM 789 N N . VAL A 1 100 ? -2.661 0.280 -3.894 1.00 88.56 10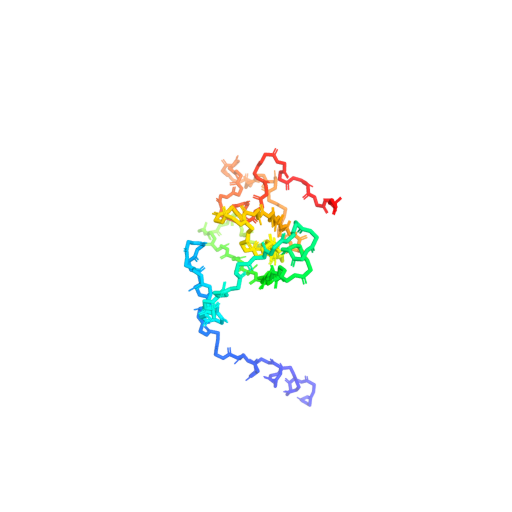0 VAL A N 1
ATOM 790 C CA . VAL A 1 100 ? -3.178 -0.464 -2.745 1.00 88.56 100 VAL A CA 1
ATOM 791 C C . VAL A 1 100 ? -4.649 -0.107 -2.581 1.00 88.56 100 VAL A C 1
ATOM 793 O O . VAL A 1 100 ? -5.030 1.054 -2.687 1.00 88.56 100 VAL A O 1
ATOM 796 N N . PHE A 1 101 ? -5.478 -1.114 -2.338 1.00 89.38 101 PHE A N 1
ATOM 797 C CA . PHE A 1 101 ? -6.917 -0.992 -2.185 1.00 89.38 101 PHE A CA 1
ATOM 798 C C . PHE A 1 101 ? -7.369 -1.629 -0.876 1.00 89.38 101 PHE A C 1
ATOM 800 O O . PHE A 1 101 ? -6.968 -2.745 -0.536 1.00 89.38 101 PHE A O 1
ATOM 807 N N . ASN A 1 102 ? -8.269 -0.935 -0.182 1.00 91.06 102 ASN A N 1
ATOM 808 C CA . ASN A 1 102 ? -9.015 -1.484 0.940 1.00 91.06 102 ASN A CA 1
ATOM 809 C C . ASN A 1 102 ? -10.181 -2.328 0.411 1.00 91.06 102 ASN A C 1
ATOM 811 O O . ASN A 1 102 ? -11.144 -1.788 -0.134 1.00 91.06 102 ASN A O 1
ATOM 815 N N . VAL A 1 103 ? -10.095 -3.651 0.562 1.00 92.19 103 VAL A N 1
ATOM 816 C CA . VAL A 1 103 ? -11.119 -4.592 0.066 1.00 92.19 103 VAL A CA 1
ATOM 817 C C . VAL A 1 103 ? -12.083 -5.068 1.157 1.00 92.19 103 VAL A C 1
ATOM 819 O O . VAL A 1 103 ? -12.919 -5.935 0.914 1.00 92.19 103 VAL A O 1
ATOM 822 N N . GLY A 1 104 ? -11.989 -4.490 2.355 1.00 91.12 104 GLY A N 1
ATOM 823 C CA . GLY A 1 104 ? -12.863 -4.782 3.485 1.00 91.12 104 GLY A CA 1
ATOM 824 C C . GLY A 1 104 ? -12.129 -4.573 4.801 1.00 91.12 104 GLY A C 1
ATOM 825 O O . GLY A 1 104 ? -11.202 -5.308 5.113 1.00 91.12 104 GLY A O 1
ATOM 826 N N . SER A 1 105 ? -12.542 -3.593 5.593 1.00 92.81 105 SER A N 1
ATOM 827 C CA . SER A 1 105 ? -11.912 -3.271 6.878 1.00 92.81 105 SER A CA 1
ATOM 828 C C . SER A 1 105 ? -12.961 -2.761 7.861 1.00 92.81 105 SER A C 1
ATOM 830 O O . SER A 1 105 ? -14.064 -2.394 7.441 1.00 92.81 105 SER A O 1
ATOM 832 N N . SER A 1 106 ? -12.598 -2.683 9.141 1.00 92.69 106 SER A N 1
ATOM 833 C CA . SER A 1 106 ? -13.297 -1.837 10.113 1.00 92.69 106 SER A CA 1
ATOM 834 C C . SER A 1 106 ? -13.375 -0.388 9.613 1.00 92.69 106 SER A C 1
ATOM 836 O O . SER A 1 106 ? -12.626 0.019 8.719 1.00 92.69 106 SER A O 1
ATOM 838 N N . ASP A 1 107 ? -14.269 0.415 10.189 1.00 90.19 107 ASP A N 1
ATOM 839 C CA . ASP A 1 107 ? -14.242 1.855 9.939 1.00 90.19 107 ASP A CA 1
ATOM 840 C C . ASP A 1 107 ? -13.055 2.482 10.681 1.00 90.19 107 ASP A C 1
ATOM 842 O O . ASP A 1 107 ? -13.081 2.657 11.897 1.00 90.19 107 ASP A O 1
ATOM 846 N N . LEU A 1 108 ? -11.980 2.753 9.940 1.00 90.50 108 LEU A N 1
ATOM 847 C CA . LEU A 1 108 ? -10.713 3.236 10.492 1.00 90.50 108 LEU A CA 1
ATOM 848 C C . LEU A 1 108 ? -10.748 4.737 10.823 1.00 90.50 108 LEU A C 1
ATOM 850 O O . LEU A 1 108 ? -9.838 5.229 11.489 1.00 90.50 108 LEU A O 1
ATOM 854 N N . ALA A 1 109 ? -11.783 5.453 10.367 1.00 87.88 109 ALA A N 1
ATOM 855 C CA . ALA A 1 109 ? -11.965 6.883 10.604 1.00 87.88 109 ALA A CA 1
ATOM 856 C C . ALA A 1 109 ? -12.808 7.180 11.856 1.00 87.88 109 ALA A C 1
ATOM 858 O O . ALA A 1 109 ? -12.859 8.328 12.299 1.00 87.88 109 ALA A O 1
ATOM 859 N N . ILE A 1 110 ? -13.467 6.170 12.433 1.00 89.00 110 ILE A N 1
ATOM 860 C CA . ILE A 1 110 ? -14.242 6.323 13.666 1.00 89.00 110 ILE A CA 1
ATOM 861 C C . ILE A 1 110 ? -13.296 6.193 14.870 1.00 89.00 110 ILE A C 1
ATOM 863 O O . ILE A 1 110 ? -12.640 5.159 15.014 1.00 89.00 110 ILE A O 1
ATOM 867 N N . PRO A 1 111 ? -13.215 7.208 15.752 1.00 90.56 111 PRO A N 1
ATOM 868 C CA . PRO A 1 111 ? -12.443 7.102 16.981 1.00 90.56 111 PRO A CA 1
ATOM 869 C C . PRO A 1 111 ? -13.038 6.074 17.943 1.00 90.56 111 PRO A C 1
ATOM 871 O O . PRO A 1 111 ? -14.254 5.895 18.030 1.00 90.56 111 PRO A O 1
ATOM 874 N N . ASP A 1 112 ? -12.172 5.460 18.740 1.00 92.25 112 ASP A N 1
ATOM 875 C CA . ASP A 1 112 ? -12.583 4.603 19.840 1.00 92.25 112 ASP A CA 1
ATOM 876 C C . ASP A 1 112 ? -13.465 5.375 20.835 1.00 92.25 112 ASP A C 1
ATOM 878 O O . ASP A 1 112 ? -13.102 6.446 21.318 1.00 92.25 112 ASP A O 1
ATOM 882 N N . THR A 1 113 ? -14.618 4.809 21.186 1.00 91.31 113 THR A N 1
ATOM 883 C CA . THR A 1 113 ? -15.633 5.500 22.003 1.00 91.31 113 THR A CA 1
ATOM 884 C C . THR A 1 113 ? -15.177 5.851 23.422 1.00 91.31 113 THR A C 1
ATOM 886 O O . THR A 1 113 ? -15.751 6.749 24.036 1.00 91.31 113 THR A O 1
ATOM 889 N N . LYS A 1 114 ? -14.155 5.172 23.961 1.00 93.50 114 LYS A N 1
ATOM 890 C CA . LYS A 1 114 ? -13.663 5.397 25.329 1.00 93.50 114 LYS A CA 1
ATOM 891 C C . LYS A 1 114 ? -12.502 6.375 25.387 1.00 93.50 114 LYS A C 1
ATOM 893 O O . LYS A 1 114 ? -12.400 7.160 26.325 1.00 93.50 114 LYS A O 1
ATOM 898 N N . THR A 1 115 ? -11.601 6.290 24.418 1.00 93.44 115 THR A N 1
ATOM 899 C CA . THR A 1 115 ? -10.352 7.064 24.396 1.00 93.44 115 THR A CA 1
ATOM 900 C C . THR A 1 115 ? -10.393 8.233 23.424 1.00 93.44 115 THR A C 1
ATOM 902 O O . THR A 1 115 ? -9.532 9.109 23.497 1.00 93.44 115 THR A O 1
ATOM 905 N N . ASN A 1 116 ? -11.378 8.248 22.525 1.00 91.56 116 ASN A N 1
ATOM 906 C CA . ASN A 1 116 ? -11.504 9.175 21.407 1.00 91.56 116 ASN A CA 1
ATOM 907 C C . ASN A 1 116 ? -10.265 9.191 20.489 1.00 91.56 116 ASN A C 1
ATOM 909 O O . ASN A 1 116 ? -10.001 10.179 19.804 1.00 91.56 116 ASN A O 1
ATOM 913 N N . GLN A 1 117 ? -9.478 8.108 20.493 1.00 89.88 117 GLN A N 1
ATOM 914 C CA . GLN A 1 117 ? -8.308 7.939 19.633 1.00 89.88 117 GLN A CA 1
ATOM 915 C C . GLN A 1 117 ? -8.695 7.207 18.350 1.00 89.88 117 GLN A C 1
ATOM 917 O O . GLN A 1 117 ? -9.480 6.261 18.381 1.00 89.88 117 GLN A O 1
ATOM 922 N N . LEU A 1 118 ? -8.113 7.627 17.229 1.00 90.19 118 LEU A N 1
ATOM 923 C CA . LEU A 1 118 ? -8.270 6.950 15.944 1.00 90.19 118 LEU A CA 1
ATOM 924 C C . LEU A 1 118 ? -7.510 5.621 15.905 1.00 90.19 118 LEU A C 1
ATOM 926 O O . LEU A 1 118 ? -6.617 5.358 16.718 1.00 90.19 118 LEU A O 1
ATOM 930 N N . ASN A 1 119 ? -7.850 4.800 14.911 1.00 90.12 119 ASN A N 1
ATOM 931 C CA . ASN A 1 119 ? -7.071 3.622 14.568 1.00 90.12 119 ASN A CA 1
ATOM 932 C C . ASN A 1 119 ? -5.593 3.986 14.317 1.00 90.12 119 ASN A C 1
ATOM 934 O O . ASN A 1 119 ? -5.292 5.028 13.738 1.00 90.12 119 ASN A O 1
ATOM 938 N N . ARG A 1 120 ? -4.669 3.125 14.763 1.00 89.44 120 ARG A N 1
ATOM 939 C CA . ARG A 1 120 ? -3.217 3.382 14.693 1.00 89.44 120 ARG A CA 1
ATOM 940 C C . ARG A 1 120 ? -2.451 2.425 13.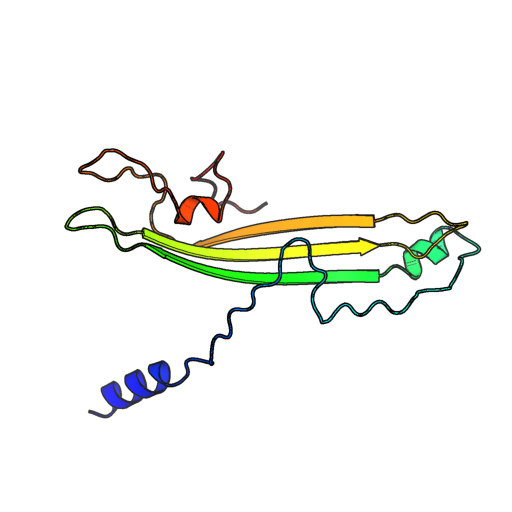789 1.00 89.44 120 ARG A C 1
ATOM 942 O O . ARG A 1 120 ? -1.394 2.802 13.297 1.00 89.44 120 ARG A O 1
ATOM 949 N N . TYR A 1 121 ? -2.935 1.196 13.624 1.00 92.56 121 TYR A N 1
ATOM 950 C CA . TYR A 1 121 ? -2.164 0.126 12.992 1.00 92.56 121 TYR A CA 1
ATOM 951 C C . TYR A 1 121 ? -2.699 -0.184 11.595 1.00 92.56 121 TYR A C 1
ATOM 953 O O . TYR A 1 121 ? -1.977 -0.037 10.612 1.00 92.56 121 TYR A O 1
ATOM 961 N N . GLU A 1 122 ? -3.981 -0.532 11.490 1.00 93.75 122 GLU A N 1
ATOM 962 C CA . GLU A 1 122 ? -4.633 -0.927 10.240 1.00 93.75 122 GLU A CA 1
ATOM 963 C C . GLU A 1 122 ? -4.666 0.201 9.203 1.00 93.75 122 GLU A C 1
ATOM 965 O O . GLU A 1 122 ? -4.523 -0.059 8.008 1.00 93.75 122 GLU A O 1
ATOM 970 N N . ILE A 1 123 ? -4.805 1.454 9.647 1.00 91.06 123 ILE A N 1
ATOM 971 C CA . ILE A 1 123 ? -4.786 2.637 8.776 1.00 91.06 123 ILE A CA 1
ATOM 972 C C . ILE A 1 123 ? -3.458 2.786 8.025 1.00 91.06 123 ILE A C 1
ATOM 974 O O . ILE A 1 123 ? -3.447 3.271 6.900 1.00 91.06 123 ILE A O 1
ATOM 978 N N . GLY A 1 124 ? -2.353 2.286 8.592 1.00 89.81 124 GLY A N 1
ATOM 979 C CA . GLY A 1 124 ? -1.032 2.314 7.962 1.00 89.81 124 GLY A CA 1
ATOM 980 C C . GLY A 1 124 ? -0.900 1.415 6.729 1.00 89.81 124 GLY A C 1
ATOM 981 O O . GLY A 1 124 ? 0.111 1.485 6.035 1.00 89.81 124 GLY A O 1
ATOM 982 N N . LEU A 1 125 ? -1.899 0.575 6.435 1.00 89.12 125 LEU A N 1
ATOM 983 C CA . LEU A 1 125 ? -1.959 -0.180 5.181 1.00 89.12 125 LEU A CA 1
ATOM 984 C C . LEU A 1 125 ? -2.450 0.659 3.995 1.00 89.12 125 LEU A C 1
ATOM 986 O O . LEU A 1 125 ? -2.348 0.205 2.854 1.00 89.12 125 LEU A O 1
ATOM 990 N N . PHE A 1 126 ? -3.009 1.841 4.251 1.00 89.75 126 PHE A N 1
ATOM 991 C CA . PHE A 1 126 ? -3.670 2.679 3.257 1.00 89.75 126 PHE A CA 1
ATOM 992 C C . PHE A 1 126 ? -3.132 4.109 3.295 1.00 89.75 126 PHE A C 1
ATOM 994 O O . PHE A 1 126 ? -2.199 4.427 4.033 1.00 89.75 126 PHE A O 1
ATOM 1001 N N . ASP A 1 127 ? -3.718 4.967 2.465 1.00 81.00 127 ASP A N 1
ATOM 1002 C CA . ASP A 1 127 ? -3.433 6.392 2.500 1.00 81.00 127 ASP A CA 1
ATOM 1003 C C . ASP A 1 127 ? -3.965 7.006 3.806 1.00 81.00 127 ASP A C 1
ATOM 1005 O O . ASP A 1 127 ? -5.166 6.977 4.085 1.00 81.00 127 ASP A O 1
ATOM 1009 N N . ILE A 1 128 ? -3.051 7.528 4.623 1.00 71.69 128 ILE A N 1
ATOM 1010 C CA . ILE A 1 128 ? -3.366 8.152 5.913 1.00 71.69 128 ILE A CA 1
ATOM 1011 C C . ILE A 1 128 ? -3.911 9.575 5.703 1.00 71.69 128 ILE A C 1
ATOM 1013 O O . ILE A 1 128 ? -4.643 10.073 6.558 1.00 71.69 128 ILE A O 1
ATOM 1017 N N . GLU A 1 129 ? -3.588 10.230 4.580 1.00 69.25 129 GLU A N 1
ATOM 1018 C CA . GLU A 1 129 ? -4.054 11.589 4.275 1.00 69.25 129 GLU A CA 1
ATOM 1019 C C . GLU A 1 129 ? -5.534 11.609 3.858 1.00 69.25 129 GLU A C 1
ATOM 1021 O O . GLU A 1 129 ? -6.226 12.596 4.111 1.00 69.25 129 GLU A O 1
ATOM 1026 N N . ASP A 1 130 ? -6.051 10.499 3.317 1.00 71.62 130 ASP A N 1
ATOM 1027 C CA . ASP A 1 130 ? -7.487 10.286 3.097 1.00 71.62 130 ASP A CA 1
ATOM 1028 C C . ASP A 1 130 ? -7.941 8.875 3.536 1.00 71.62 130 ASP A C 1
ATOM 1030 O O . ASP A 1 130 ? -8.160 7.979 2.712 1.00 71.62 130 ASP A O 1
ATOM 1034 N N . PRO A 1 131 ? -8.172 8.672 4.848 1.00 64.25 131 PRO A N 1
ATOM 1035 C CA . PRO A 1 131 ? -8.575 7.382 5.418 1.00 64.25 131 PRO A CA 1
ATOM 1036 C C . PRO A 1 131 ? -9.944 6.895 4.927 1.00 64.25 131 PRO A C 1
ATOM 1038 O O . PRO A 1 131 ? -10.298 5.721 5.074 1.00 64.25 131 PRO A O 1
ATOM 1041 N N . THR A 1 132 ? -10.749 7.813 4.385 1.00 67.62 132 THR A N 1
ATOM 1042 C CA . THR A 1 132 ? -12.086 7.525 3.861 1.00 67.62 132 THR A CA 1
ATOM 1043 C C . THR A 1 132 ? -12.065 7.161 2.383 1.00 67.62 132 THR A C 1
ATOM 1045 O O . THR A 1 132 ? -13.084 6.691 1.857 1.00 67.62 132 THR A O 1
ATOM 1048 N N . ASN A 1 133 ? -10.917 7.322 1.714 1.00 66.62 133 ASN A N 1
ATOM 1049 C CA . ASN A 1 133 ? -10.765 7.018 0.306 1.00 66.62 133 ASN A CA 1
ATOM 1050 C C . ASN A 1 133 ? -10.839 5.513 0.049 1.00 66.62 133 ASN A C 1
ATOM 1052 O O . ASN A 1 133 ? -9.854 4.778 0.021 1.00 66.62 133 ASN A O 1
ATOM 1056 N N . LYS A 1 134 ? -12.064 5.047 -0.179 1.00 63.03 134 LYS A N 1
ATOM 1057 C CA . LYS A 1 134 ? -12.361 3.704 -0.687 1.00 63.03 134 LYS A CA 1
ATOM 1058 C C . LYS A 1 134 ? -12.515 3.700 -2.213 1.00 63.03 134 LYS A C 1
ATOM 1060 O O . LYS A 1 134 ? -12.965 2.699 -2.772 1.00 63.03 134 LYS A O 1
ATOM 1065 N N . LYS A 1 135 ? -12.243 4.820 -2.899 1.00 50.66 135 LYS A N 1
ATOM 1066 C CA . LYS A 1 135 ? -12.535 4.982 -4.327 1.00 50.66 135 LYS A CA 1
ATOM 1067 C C . LYS A 1 135 ? -11.313 4.689 -5.197 1.00 50.66 135 LYS A C 1
ATOM 1069 O O . LYS A 1 135 ? -10.195 5.095 -4.917 1.00 50.66 135 LYS A O 1
ATOM 1074 N N . ARG A 1 136 ? -11.593 3.959 -6.281 1.00 45.78 136 ARG A N 1
ATOM 1075 C CA . ARG A 1 136 ? -10.682 3.616 -7.378 1.00 45.78 136 ARG A CA 1
ATOM 1076 C C . ARG A 1 136 ? -10.039 4.868 -7.982 1.00 45.78 136 ARG A C 1
ATOM 1078 O O . ARG A 1 136 ? -10.773 5.765 -8.397 1.00 45.78 136 ARG A O 1
ATOM 1085 N N . HIS A 1 137 ? -8.717 4.846 -8.123 1.00 39.16 137 HIS A N 1
ATOM 1086 C CA . HIS A 1 137 ? -8.049 5.457 -9.272 1.00 39.16 137 HIS A CA 1
ATOM 1087 C C . HIS A 1 137 ? -8.054 4.477 -10.448 1.00 39.16 137 HIS A C 1
ATOM 1089 O O . HIS A 1 137 ? -7.972 3.251 -10.189 1.00 39.16 137 HIS A O 1
#

pLDDT: mean 76.85, std 19.11, range [39.16, 96.31]

Sequence (137 aa):
MKKLANLLILLSLSPFISAQHQEVNEKPGLWKEKENIADSTSLLSAFKRGHVSGHFRYYFMATQNKGDLTDYYANAVGGGIRFETAKFKNFQLGVSGFFVFNVGSSDLAIPDTKTNQLNRYEIGL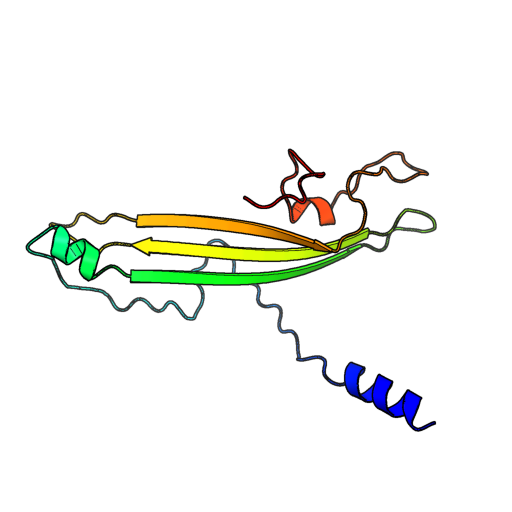FDIEDPTNKKRH

Foldseek 3Di:
DVVVVVVVVVVVPPDPCPPPDDPPPHDPPVCPDPPPPDADQDPVQQQVQKDKDKDKDWDKDWDDDPDPWDIKIWIKIKMKIKIKTHHHVNDIDMDMDMDMATPDIDQQQQATPPPRHGDDPRCVSDDVVCSPPNDDD

Radius of gyration: 22.1 Å; chains: 1; bounding box: 48×45×60 Å

Secondary structure (DSSP, 8-state):
-HHHHHHHHHHT-----------TTSPPTT----------SSHHHHHHT-EEEEEEEEEEEEE--STTSPPEEEEEEEEEEEEEPPPBTTB--EEEEEEEEEEEE--TTSPPTTT-PPP-SGGGGS-SS-TT-----